Protein AF-A0A924T5A9-F1 (afdb_monomer_lite)

Structure (mmCIF, N/CA/C/O backbone):
data_AF-A0A924T5A9-F1
#
_entry.id   AF-A0A924T5A9-F1
#
loop_
_atom_site.group_PDB
_atom_site.id
_atom_site.type_symbol
_atom_site.label_atom_id
_atom_site.label_alt_id
_atom_site.label_comp_id
_atom_site.label_asym_id
_atom_site.label_entity_id
_atom_site.label_seq_id
_atom_site.pdbx_PDB_ins_code
_atom_site.Cartn_x
_atom_site.Cartn_y
_atom_site.Cartn_z
_atom_site.occupancy
_atom_site.B_iso_or_equiv
_atom_site.auth_seq_id
_atom_site.auth_comp_id
_atom_site.auth_asym_id
_atom_site.auth_atom_id
_atom_site.pdbx_PDB_model_num
ATOM 1 N N . ALA A 1 1 ? -4.353 -6.391 -4.388 1.00 66.12 1 ALA A N 1
ATOM 2 C CA . ALA A 1 1 ? -4.525 -5.952 -5.789 1.00 66.12 1 ALA A CA 1
ATOM 3 C C . ALA A 1 1 ? -3.244 -5.322 -6.337 1.00 66.12 1 ALA A C 1
ATOM 5 O O . ALA A 1 1 ? -2.626 -5.939 -7.194 1.00 66.12 1 ALA A O 1
ATOM 6 N N . VAL A 1 2 ? -2.774 -4.196 -5.780 1.00 74.62 2 VAL A N 1
ATOM 7 C CA . VAL A 1 2 ? -1.566 -3.473 -6.245 1.00 74.62 2 VAL A CA 1
ATOM 8 C C . VAL A 1 2 ? -0.328 -4.369 -6.366 1.00 74.62 2 VAL A C 1
ATOM 10 O O . VAL A 1 2 ? 0.286 -4.425 -7.423 1.00 74.62 2 VAL A O 1
ATOM 13 N N . SER A 1 3 ? 0.002 -5.156 -5.337 1.00 73.31 3 SER A N 1
ATOM 14 C CA . SER A 1 3 ? 1.164 -6.060 -5.385 1.00 73.31 3 SER A CA 1
ATOM 15 C C . SER A 1 3 ? 1.064 -7.123 -6.485 1.00 73.31 3 SER A C 1
ATOM 17 O O . SER A 1 3 ? 2.080 -7.495 -7.057 1.00 73.31 3 SER A O 1
ATOM 19 N N . LYS A 1 4 ? -0.154 -7.583 -6.809 1.00 78.88 4 LYS A N 1
ATOM 20 C CA . LYS A 1 4 ? -0.409 -8.540 -7.896 1.00 78.88 4 LYS A CA 1
ATOM 21 C C . LYS A 1 4 ? -0.244 -7.866 -9.262 1.00 78.88 4 LYS A C 1
ATOM 23 O O . LYS A 1 4 ? 0.424 -8.428 -10.119 1.00 78.88 4 LYS A O 1
ATOM 28 N N . ALA A 1 5 ? -0.780 -6.656 -9.435 1.00 78.38 5 ALA A N 1
ATOM 29 C CA . ALA A 1 5 ? -0.593 -5.861 -10.651 1.00 78.38 5 ALA A CA 1
ATOM 30 C C . ALA A 1 5 ? 0.892 -5.536 -10.892 1.00 78.38 5 ALA A C 1
ATOM 32 O O . ALA A 1 5 ? 1.401 -5.702 -11.995 1.00 78.38 5 ALA A O 1
ATOM 33 N N . LEU A 1 6 ? 1.627 -5.201 -9.828 1.00 75.94 6 LEU A N 1
ATOM 34 C CA . LEU A 1 6 ? 3.070 -4.980 -9.894 1.00 75.94 6 LEU A CA 1
ATOM 35 C C . LEU A 1 6 ? 3.869 -6.246 -10.245 1.00 75.94 6 LEU A C 1
ATOM 37 O O . LEU A 1 6 ? 4.977 -6.132 -10.758 1.00 75.94 6 LEU A O 1
ATOM 41 N N . LEU A 1 7 ? 3.387 -7.446 -9.911 1.00 81.44 7 LEU A N 1
ATOM 42 C CA . LEU A 1 7 ? 4.023 -8.701 -10.341 1.00 81.44 7 LEU A CA 1
ATOM 43 C C . LEU A 1 7 ? 3.704 -9.030 -11.804 1.00 81.44 7 LEU A C 1
ATOM 45 O O . LEU A 1 7 ? 4.535 -9.626 -12.476 1.00 81.44 7 LEU A O 1
ATOM 49 N N . ALA A 1 8 ? 2.533 -8.620 -12.293 1.00 84.50 8 ALA A N 1
ATOM 50 C CA . ALA A 1 8 ? 2.139 -8.788 -13.688 1.00 84.50 8 ALA A CA 1
ATOM 51 C C . ALA A 1 8 ? 2.880 -7.833 -14.644 1.00 84.50 8 ALA A C 1
ATOM 53 O O . ALA A 1 8 ? 2.931 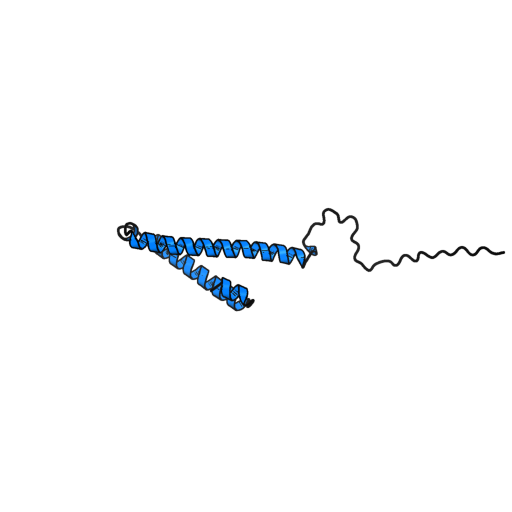-8.100 -15.839 1.00 84.50 8 ALA A O 1
ATOM 54 N N . GLY A 1 9 ? 3.454 -6.737 -14.131 1.00 79.44 9 GLY A N 1
ATOM 55 C CA . GLY A 1 9 ? 4.219 -5.775 -14.931 1.00 79.44 9 GLY A CA 1
ATOM 56 C C . GLY A 1 9 ? 3.364 -4.897 -15.850 1.00 79.44 9 GLY A C 1
ATOM 57 O O . GLY A 1 9 ? 3.914 -4.187 -16.684 1.00 79.44 9 GLY A O 1
ATOM 58 N N . ASP A 1 10 ? 2.039 -4.928 -15.695 1.00 83.88 10 ASP A N 1
ATOM 59 C CA . ASP A 1 10 ? 1.109 -4.123 -16.485 1.00 83.88 10 ASP A CA 1
ATOM 60 C C . ASP A 1 10 ? 0.957 -2.716 -15.867 1.00 83.88 10 ASP A C 1
ATOM 62 O O . ASP A 1 10 ? 0.382 -2.586 -14.777 1.00 83.88 10 ASP A O 1
ATOM 66 N N . PRO A 1 11 ? 1.452 -1.652 -16.532 1.00 79.75 11 PRO A N 1
ATOM 67 C CA . PRO A 1 11 ? 1.404 -0.292 -16.004 1.00 79.75 11 PRO A CA 1
ATOM 68 C C . PRO A 1 11 ? -0.028 0.224 -15.818 1.00 79.75 11 PRO A C 1
ATOM 70 O O . PRO A 1 11 ? -0.295 0.910 -14.829 1.00 79.75 11 PRO A O 1
ATOM 73 N N . ALA A 1 12 ? -0.965 -0.145 -16.698 1.00 81.50 12 ALA A N 1
ATOM 74 C CA . ALA A 1 12 ? -2.355 0.295 -16.599 1.00 81.50 12 ALA A CA 1
ATOM 75 C C . ALA A 1 12 ? -3.051 -0.353 -15.392 1.00 81.50 12 ALA A C 1
ATOM 77 O O . ALA A 1 12 ? -3.739 0.318 -14.618 1.00 81.50 12 ALA A O 1
ATOM 78 N N . ALA A 1 13 ? -2.807 -1.648 -15.169 1.00 82.44 13 ALA A N 1
ATOM 79 C CA . ALA A 1 13 ? -3.318 -2.353 -13.996 1.00 82.44 13 ALA A CA 1
ATOM 80 C C . ALA A 1 13 ? -2.726 -1.814 -12.682 1.00 82.44 13 ALA A C 1
ATOM 82 O O . ALA A 1 13 ? -3.421 -1.774 -11.664 1.00 82.44 13 ALA A O 1
ATOM 83 N N . ILE A 1 14 ? -1.456 -1.394 -12.685 1.00 82.38 14 ILE A N 1
ATOM 84 C CA . ILE A 1 14 ? -0.808 -0.780 -11.517 1.00 82.38 14 ILE A CA 1
ATOM 85 C C . ILE A 1 14 ? -1.454 0.566 -11.191 1.00 82.38 14 ILE A C 1
ATOM 87 O O . ILE A 1 14 ? -1.763 0.822 -10.024 1.00 82.38 14 ILE A O 1
ATOM 91 N N . GLU A 1 15 ? -1.675 1.414 -12.196 1.00 81.81 15 GLU A N 1
ATOM 92 C CA . GLU A 1 15 ? -2.302 2.722 -12.006 1.00 81.81 15 GLU A CA 1
ATOM 93 C C . GLU A 1 15 ? -3.728 2.577 -11.466 1.00 81.81 15 GLU A C 1
ATOM 95 O O . GLU A 1 15 ? -4.074 3.191 -10.454 1.00 81.81 15 GLU A O 1
ATOM 100 N N . MET A 1 16 ? -4.531 1.703 -12.075 1.00 83.75 16 MET A N 1
ATOM 101 C CA . MET A 1 16 ? -5.899 1.424 -11.638 1.00 83.75 16 MET A CA 1
ATOM 102 C C . MET A 1 16 ? -5.941 0.913 -10.194 1.00 83.75 16 MET A C 1
ATOM 104 O O . MET A 1 16 ? -6.634 1.488 -9.356 1.00 83.75 16 MET A O 1
ATOM 108 N N . ALA A 1 17 ? -5.137 -0.103 -9.864 1.00 85.25 17 ALA A N 1
ATOM 109 C CA . ALA A 1 17 ? -5.094 -0.649 -8.510 1.00 85.25 17 ALA A CA 1
ATOM 110 C C . ALA A 1 17 ? -4.604 0.385 -7.476 1.00 85.25 17 ALA A C 1
ATOM 112 O O . ALA A 1 17 ? -5.019 0.350 -6.316 1.00 85.25 17 ALA A O 1
ATOM 113 N N . SER A 1 18 ? -3.718 1.303 -7.876 1.00 82.62 18 SER A N 1
ATOM 114 C CA . SER A 1 18 ? -3.236 2.388 -7.012 1.00 82.62 18 SER A CA 1
ATOM 115 C C . SER A 1 18 ? -4.322 3.437 -6.762 1.00 82.62 18 SER A C 1
ATOM 117 O O . SER A 1 18 ? -4.488 3.879 -5.624 1.00 82.62 18 SER A O 1
ATOM 119 N N . ARG A 1 19 ? -5.105 3.789 -7.791 1.00 84.31 19 ARG A N 1
ATOM 120 C CA . ARG A 1 19 ? -6.264 4.688 -7.661 1.00 84.31 19 ARG A CA 1
ATOM 121 C C . ARG A 1 19 ? -7.335 4.096 -6.745 1.00 84.31 19 ARG A C 1
ATOM 123 O O . ARG A 1 19 ? -7.825 4.799 -5.866 1.00 84.31 19 ARG A O 1
ATOM 130 N N . GLU A 1 20 ? -7.647 2.809 -6.889 1.00 87.56 20 GLU A N 1
ATOM 131 C CA . GLU A 1 20 ? -8.589 2.109 -6.001 1.00 87.56 20 GLU A CA 1
ATOM 132 C C . GLU A 1 20 ? -8.126 2.141 -4.538 1.00 87.56 20 GLU A C 1
ATOM 134 O O . GLU A 1 20 ? -8.909 2.433 -3.633 1.00 87.56 20 GLU A O 1
ATOM 139 N N . LEU A 1 21 ? -6.834 1.895 -4.292 1.00 84.56 21 LEU A N 1
ATOM 140 C CA . LEU A 1 21 ? -6.256 1.965 -2.949 1.00 84.56 21 LEU A CA 1
ATOM 141 C C . LEU A 1 21 ? -6.350 3.383 -2.363 1.00 84.56 21 LEU A C 1
ATOM 143 O O . LEU A 1 21 ? -6.697 3.544 -1.193 1.00 84.56 21 LEU A O 1
ATOM 147 N N . GLN A 1 22 ? -6.078 4.411 -3.171 1.00 85.69 22 GLN A N 1
ATOM 148 C CA . GLN A 1 22 ? -6.213 5.806 -2.754 1.00 85.69 22 GLN A CA 1
ATOM 149 C C . GLN A 1 22 ? -7.665 6.152 -2.401 1.00 85.69 22 GLN A C 1
ATOM 151 O O . GLN A 1 22 ? -7.911 6.744 -1.351 1.00 85.69 22 GLN A O 1
ATOM 156 N N . GLN A 1 23 ? -8.628 5.756 -3.235 1.00 87.06 23 GLN A N 1
ATOM 157 C CA . GLN A 1 23 ? -10.053 5.972 -2.975 1.00 87.06 23 GLN A CA 1
ATOM 158 C C . GLN A 1 23 ? -10.503 5.279 -1.685 1.00 87.06 23 GLN A C 1
ATOM 160 O O . GLN A 1 23 ? -11.165 5.900 -0.855 1.00 87.06 23 GLN A O 1
ATOM 165 N N . ALA A 1 24 ? -10.088 4.028 -1.470 1.00 86.06 24 ALA A N 1
ATOM 166 C CA . ALA A 1 24 ? -10.391 3.294 -0.246 1.00 86.06 24 ALA A CA 1
ATOM 167 C C . ALA A 1 24 ? -9.793 3.969 1.003 1.00 86.06 24 ALA A C 1
ATOM 169 O O . ALA A 1 24 ? -10.447 4.034 2.044 1.00 86.06 24 ALA A O 1
ATOM 170 N N . ALA A 1 25 ? -8.575 4.511 0.908 1.00 85.81 25 ALA A N 1
ATOM 171 C CA . ALA A 1 25 ? -7.936 5.233 2.007 1.00 85.81 25 ALA A CA 1
ATOM 172 C C . ALA A 1 25 ? -8.642 6.561 2.333 1.00 85.81 25 ALA A C 1
ATOM 174 O O . ALA A 1 25 ? -8.812 6.895 3.506 1.00 85.81 25 ALA A O 1
ATOM 175 N N . LEU A 1 26 ? -9.085 7.303 1.312 1.00 88.94 26 LEU A N 1
ATOM 176 C CA . LEU A 1 26 ? -9.864 8.530 1.495 1.00 88.94 26 LEU A CA 1
ATOM 177 C C . LEU A 1 26 ? -11.226 8.237 2.129 1.00 88.94 26 LEU A C 1
ATOM 179 O O . LEU A 1 26 ? -11.583 8.885 3.109 1.00 88.94 26 LEU A O 1
ATOM 183 N N . ALA A 1 27 ? -11.936 7.217 1.641 1.00 87.75 27 ALA A N 1
ATOM 184 C CA . ALA A 1 27 ? -13.201 6.775 2.224 1.00 87.75 27 ALA A CA 1
ATOM 185 C C . ALA A 1 27 ? -13.032 6.333 3.687 1.00 87.75 27 ALA A C 1
ATOM 187 O O . ALA A 1 27 ? -13.853 6.663 4.538 1.00 87.75 27 ALA A O 1
ATOM 188 N N . LEU A 1 28 ? -11.939 5.633 4.012 1.00 85.31 28 LEU A N 1
ATOM 189 C CA . LEU A 1 28 ? -11.617 5.273 5.393 1.00 85.31 28 LEU A CA 1
ATOM 190 C C . LEU A 1 28 ? -11.362 6.513 6.262 1.00 85.31 28 LEU A C 1
ATOM 192 O O . LEU A 1 28 ? -11.847 6.565 7.388 1.00 85.31 28 LEU A O 1
ATOM 196 N N . SER A 1 29 ? -10.619 7.503 5.761 1.00 86.75 29 SER A N 1
ATOM 197 C CA . SER A 1 29 ? -10.375 8.764 6.477 1.00 86.75 29 SER A CA 1
ATOM 198 C C . SER A 1 29 ? -11.681 9.498 6.780 1.00 86.75 29 SER A C 1
ATOM 200 O O . SER A 1 29 ? -11.892 9.930 7.911 1.00 86.75 29 SER A O 1
ATOM 202 N N . ASP A 1 30 ? -12.582 9.571 5.803 1.00 88.50 30 ASP A N 1
ATOM 203 C CA . ASP A 1 30 ? -13.891 10.208 5.955 1.00 88.50 30 ASP A CA 1
ATOM 204 C C . ASP A 1 30 ? -14.761 9.476 6.993 1.00 88.50 30 ASP A C 1
ATOM 206 O O . ASP A 1 30 ? -1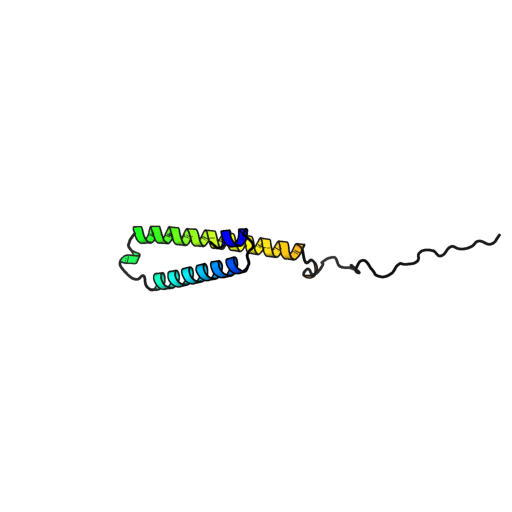5.283 10.078 7.935 1.00 88.50 30 ASP A O 1
ATOM 210 N N . LEU A 1 31 ? -14.802 8.139 6.926 1.00 85.69 31 LEU A N 1
ATOM 211 C CA . LEU A 1 31 ? -15.472 7.308 7.931 1.00 85.69 31 LEU A CA 1
ATOM 212 C C . LEU A 1 31 ? -14.903 7.525 9.340 1.00 85.69 31 LEU A C 1
ATOM 214 O O . LEU A 1 31 ? -15.664 7.596 10.305 1.00 85.69 31 LEU A O 1
ATOM 218 N N . LEU A 1 32 ? -13.578 7.641 9.473 1.00 84.44 32 LEU A N 1
ATOM 219 C CA . LEU A 1 32 ? -12.912 7.898 10.752 1.00 84.44 32 LEU A CA 1
ATOM 220 C C . LEU A 1 32 ? -13.216 9.294 11.301 1.00 84.44 32 LEU A C 1
ATOM 222 O O . LEU A 1 32 ? -13.373 9.439 12.512 1.00 84.44 32 LEU A O 1
ATOM 226 N N . GLN A 1 33 ? -13.350 10.303 10.441 1.00 84.62 33 GLN A N 1
ATOM 227 C CA . GLN A 1 33 ? -13.756 11.650 10.848 1.00 84.62 33 GLN A CA 1
ATOM 228 C C . GLN A 1 33 ? -15.221 11.690 11.311 1.00 84.62 33 GLN A C 1
ATOM 230 O O . GLN A 1 33 ? -15.545 12.392 12.273 1.00 84.62 33 GLN A O 1
ATOM 235 N N . GLY A 1 34 ? -16.091 10.893 10.682 1.00 81.00 34 GLY A N 1
ATOM 236 C CA . GLY A 1 34 ? -17.496 10.731 11.068 1.00 81.00 34 GLY A CA 1
ATOM 237 C C . GLY A 1 34 ? -17.727 9.859 12.312 1.00 81.00 34 GLY A C 1
ATOM 238 O O . GLY A 1 34 ? -18.799 9.908 12.921 1.00 81.00 34 GLY A O 1
ATOM 239 N N . LEU A 1 35 ? -16.736 9.070 12.734 1.00 79.56 35 LEU A N 1
ATOM 240 C CA . LEU A 1 35 ? -16.816 8.210 13.915 1.00 79.56 35 LEU A CA 1
ATOM 241 C C . LEU A 1 35 ? -16.650 9.021 15.207 1.00 79.56 35 LEU A C 1
ATOM 243 O O . LEU A 1 35 ? -15.562 9.153 15.763 1.00 79.56 35 LEU A O 1
ATOM 247 N N . ARG A 1 36 ? -17.768 9.529 15.732 1.00 69.81 36 ARG A N 1
ATOM 248 C CA . ARG A 1 36 ? -17.850 10.148 17.065 1.00 69.81 36 ARG A CA 1
ATOM 249 C C . ARG A 1 36 ? -18.812 9.386 17.984 1.00 69.81 36 ARG A C 1
ATOM 251 O O . ARG A 1 36 ? -19.846 8.884 17.552 1.00 69.81 36 ARG A O 1
ATOM 258 N N . GLY A 1 37 ? -18.484 9.312 19.276 1.00 71.44 37 GLY A N 1
ATOM 259 C CA . GLY A 1 37 ? -19.368 8.764 20.317 1.00 71.44 37 GLY A CA 1
ATOM 260 C C . GLY A 1 37 ? -19.329 7.235 20.479 1.00 71.44 37 GLY A C 1
ATOM 261 O O . GLY A 1 37 ? -18.272 6.618 20.381 1.00 71.44 37 GLY A O 1
ATOM 262 N N . LYS A 1 38 ? -20.486 6.611 20.766 1.00 62.38 38 LYS A N 1
ATOM 263 C CA . LYS A 1 38 ? -20.626 5.206 21.228 1.00 62.38 38 LYS A CA 1
ATOM 264 C C . LYS A 1 38 ? -19.924 4.144 20.362 1.00 62.38 38 LYS A C 1
ATOM 266 O O . LYS A 1 38 ? -19.421 3.179 20.922 1.00 62.38 38 LYS A O 1
ATOM 271 N N . ARG A 1 39 ? -19.838 4.320 19.035 1.00 65.38 39 ARG A N 1
ATOM 272 C CA . ARG A 1 39 ? -19.127 3.382 18.132 1.00 65.38 39 ARG A CA 1
ATOM 273 C C . ARG A 1 39 ? -17.608 3.397 18.303 1.00 65.38 39 ARG A C 1
ATOM 275 O O . ARG A 1 39 ? -16.974 2.372 18.100 1.00 65.38 39 ARG A O 1
ATOM 282 N N . ALA A 1 40 ? -17.021 4.522 18.714 1.00 65.94 40 ALA A N 1
ATOM 283 C CA . ALA A 1 40 ? -15.589 4.588 19.007 1.00 65.94 40 ALA A CA 1
ATOM 284 C C . ALA A 1 40 ? -15.217 3.780 20.264 1.00 65.94 40 ALA A C 1
ATOM 286 O O . ALA A 1 40 ? -14.062 3.390 20.420 1.00 65.94 40 ALA A O 1
ATOM 287 N N . ASN A 1 41 ? -16.191 3.512 21.143 1.00 72.00 41 ASN A N 1
ATOM 288 C CA . ASN A 1 41 ? -15.995 2.734 22.364 1.00 72.00 41 ASN A CA 1
ATOM 289 C C . ASN A 1 41 ? -16.355 1.245 22.205 1.00 72.00 41 ASN A C 1
ATOM 291 O O . ASN A 1 41 ? -16.209 0.480 23.154 1.00 72.00 41 ASN A O 1
ATOM 295 N N . ASP A 1 42 ? -16.820 0.830 21.023 1.00 85.88 42 ASP A N 1
ATOM 296 C CA . ASP A 1 42 ? -17.081 -0.575 20.719 1.00 85.88 42 ASP A CA 1
ATOM 297 C C . ASP A 1 42 ? -15.754 -1.316 20.481 1.00 85.88 42 ASP A C 1
ATOM 299 O O . ASP A 1 42 ? -14.967 -0.989 19.585 1.00 85.88 42 ASP A O 1
ATOM 303 N N . GLN A 1 43 ? -15.487 -2.313 21.322 1.00 85.94 43 GLN A N 1
ATOM 304 C CA . GLN A 1 43 ? -14.243 -3.071 21.313 1.00 85.94 43 GLN A CA 1
ATOM 305 C C . GLN A 1 43 ? -14.078 -3.903 20.036 1.00 85.94 43 GLN A C 1
ATOM 307 O O . GLN A 1 43 ? -12.971 -3.959 19.496 1.00 85.94 43 GLN A O 1
ATOM 312 N N . ASP A 1 44 ? -15.152 -4.512 19.522 1.00 87.88 44 ASP A N 1
ATOM 313 C CA . ASP A 1 44 ? -15.073 -5.325 18.301 1.00 87.88 44 ASP A CA 1
ATOM 314 C C . ASP A 1 44 ? -14.762 -4.440 17.088 1.00 87.88 44 ASP A C 1
ATOM 316 O O . ASP A 1 44 ? -13.878 -4.744 16.280 1.00 87.88 44 ASP A O 1
ATOM 320 N N . PHE A 1 45 ? -15.400 -3.269 17.022 1.00 85.38 45 PHE A N 1
ATOM 321 C CA . PHE A 1 45 ? -15.110 -2.264 16.006 1.00 85.38 45 PHE A CA 1
ATOM 322 C C . PHE A 1 45 ? -13.636 -1.824 16.028 1.00 85.38 45 PHE A C 1
ATOM 324 O O . PHE A 1 45 ? -12.974 -1.818 14.986 1.00 85.38 45 PHE A O 1
ATOM 331 N N . ARG A 1 46 ? -13.081 -1.525 17.211 1.00 85.25 46 ARG A N 1
ATOM 332 C CA . ARG A 1 46 ? -11.666 -1.138 17.362 1.00 85.25 46 ARG A CA 1
ATOM 333 C C . ARG A 1 46 ? -10.701 -2.239 16.928 1.00 85.25 46 ARG A C 1
ATOM 335 O O . ARG A 1 46 ? -9.690 -1.936 16.297 1.00 85.25 46 ARG A O 1
ATOM 342 N N . LEU A 1 47 ? -11.001 -3.502 17.234 1.00 90.25 47 LEU A N 1
ATOM 343 C CA . LEU A 1 47 ? -10.168 -4.636 16.824 1.00 90.25 47 LEU A CA 1
ATOM 344 C C . LEU A 1 47 ? -10.163 -4.817 15.303 1.00 90.25 47 LEU A C 1
ATOM 346 O O . LEU A 1 47 ? -9.100 -5.004 14.705 1.00 90.25 47 LEU A O 1
ATOM 350 N N . ARG A 1 48 ? -11.335 -4.725 14.663 1.00 88.94 48 ARG A N 1
ATOM 351 C CA . ARG A 1 48 ? -11.452 -4.795 13.198 1.00 88.94 48 ARG A CA 1
ATOM 352 C C . ARG A 1 48 ? -10.709 -3.645 12.529 1.00 88.94 48 ARG A C 1
ATOM 354 O O . ARG A 1 48 ? -9.923 -3.883 11.614 1.00 88.94 48 ARG A O 1
ATOM 361 N N . LEU A 1 49 ? -10.893 -2.424 13.030 1.00 87.62 49 LEU A N 1
ATOM 362 C CA . LEU A 1 49 ? -10.182 -1.247 12.542 1.00 87.62 49 LEU A CA 1
ATOM 363 C C . LEU A 1 49 ? -8.663 -1.405 12.702 1.00 87.62 49 LEU A C 1
ATOM 365 O O . LEU A 1 49 ? -7.920 -1.149 11.759 1.00 87.62 49 LEU A O 1
ATOM 369 N N . GLY A 1 50 ? -8.202 -1.901 13.852 1.00 87.38 50 GLY A N 1
ATOM 370 C CA . GLY A 1 50 ? -6.789 -2.182 14.103 1.00 87.38 50 GLY A CA 1
ATOM 371 C C . GLY A 1 50 ? -6.184 -3.156 13.088 1.00 87.38 50 GLY A C 1
ATOM 372 O O . GLY A 1 50 ? -5.103 -2.891 12.566 1.00 87.38 50 GLY A O 1
ATOM 373 N N . ARG A 1 51 ? -6.894 -4.237 12.727 1.00 89.50 51 ARG A N 1
ATOM 374 C CA . ARG A 1 51 ? -6.434 -5.168 11.675 1.00 89.50 51 ARG A CA 1
ATOM 375 C C . ARG A 1 51 ? -6.336 -4.497 10.309 1.00 89.50 51 ARG A C 1
ATOM 377 O O . ARG A 1 51 ? -5.356 -4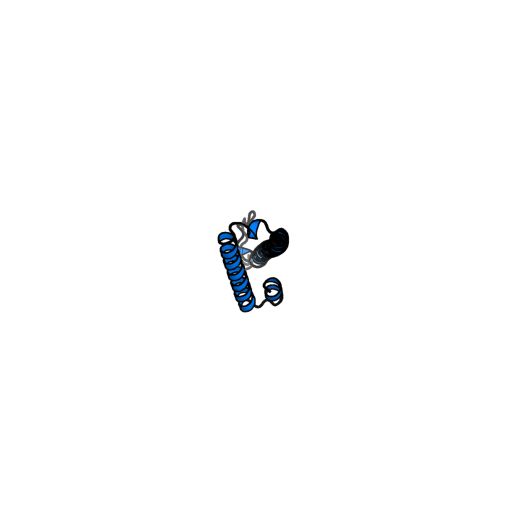.712 9.599 1.00 89.50 51 ARG A O 1
ATOM 384 N N . VAL A 1 52 ? -7.331 -3.687 9.945 1.00 87.81 52 VAL A N 1
ATOM 385 C CA . VAL A 1 52 ? -7.333 -2.958 8.668 1.00 87.81 52 VAL A CA 1
ATOM 386 C C . VAL A 1 52 ? -6.148 -1.994 8.609 1.00 87.81 52 VAL A C 1
ATOM 388 O O . VAL A 1 52 ? -5.374 -2.041 7.654 1.00 87.81 52 VAL A O 1
ATOM 391 N N . LEU A 1 53 ? -5.937 -1.196 9.656 1.00 85.81 53 LEU A N 1
ATOM 392 C CA . LEU A 1 53 ? -4.813 -0.261 9.743 1.00 85.81 53 LEU A CA 1
ATOM 393 C C . LEU A 1 53 ? -3.455 -0.977 9.713 1.00 85.81 53 LEU A C 1
ATOM 395 O O . LEU A 1 53 ? -2.556 -0.541 8.997 1.00 85.81 53 LEU A O 1
ATOM 399 N N . ALA A 1 54 ? -3.313 -2.107 10.413 1.00 87.50 54 ALA A N 1
ATOM 400 C CA . ALA A 1 54 ? -2.097 -2.919 10.364 1.00 87.50 54 ALA A CA 1
ATOM 401 C C . ALA A 1 54 ? -1.822 -3.453 8.947 1.00 87.50 54 ALA A C 1
ATOM 403 O O . ALA A 1 54 ? -0.691 -3.390 8.463 1.00 87.50 54 ALA A O 1
ATOM 404 N N . SER A 1 55 ? -2.860 -3.921 8.245 1.00 86.00 55 SER A N 1
ATOM 405 C CA . SER A 1 55 ? -2.730 -4.390 6.860 1.00 86.00 55 SER A CA 1
ATOM 406 C C . SER A 1 55 ? -2.325 -3.274 5.890 1.00 86.00 55 SER A C 1
ATOM 408 O O . SER A 1 55 ? -1.458 -3.487 5.042 1.00 86.00 55 SER A O 1
ATOM 410 N N . LEU A 1 56 ? -2.876 -2.069 6.064 1.00 84.25 56 LEU A N 1
ATOM 411 C CA . LEU A 1 56 ? -2.497 -0.871 5.311 1.00 84.25 56 LEU A CA 1
ATOM 412 C C . LEU A 1 56 ? -1.040 -0.476 5.577 1.00 84.25 56 LEU A C 1
ATOM 414 O O . LEU A 1 56 ? -0.312 -0.160 4.636 1.00 84.25 56 LEU A O 1
ATOM 418 N N . GLY A 1 57 ? -0.595 -0.544 6.835 1.00 83.06 57 GLY A N 1
ATOM 419 C CA . GLY A 1 57 ? 0.797 -0.303 7.215 1.00 83.06 57 GLY A CA 1
ATOM 420 C C . GLY A 1 57 ? 1.765 -1.239 6.489 1.00 83.06 57 GLY A C 1
ATOM 421 O O . GLY A 1 57 ? 2.709 -0.772 5.852 1.00 83.06 57 GLY A O 1
ATOM 422 N N . MET A 1 58 ? 1.477 -2.545 6.489 1.00 84.06 58 MET A N 1
ATOM 423 C CA . MET A 1 58 ? 2.289 -3.542 5.777 1.00 84.06 58 MET A CA 1
ATOM 424 C C . MET A 1 58 ? 2.328 -3.295 4.262 1.00 84.06 58 MET A C 1
ATOM 426 O O . MET A 1 58 ? 3.383 -3.410 3.637 1.00 84.06 58 MET A O 1
ATOM 430 N N . GLN A 1 59 ? 1.193 -2.933 3.656 1.00 81.94 59 GLN A N 1
ATOM 431 C CA . GLN A 1 59 ? 1.134 -2.616 2.226 1.00 81.94 59 GLN A CA 1
ATOM 432 C C . GLN A 1 59 ? 1.955 -1.369 1.886 1.00 81.94 59 GLN A C 1
ATOM 434 O O . GLN A 1 59 ? 2.720 -1.389 0.921 1.00 81.94 59 GLN A O 1
ATOM 439 N N . ARG A 1 60 ? 1.846 -0.308 2.693 1.00 83.56 60 ARG A N 1
ATOM 440 C CA . ARG A 1 60 ? 2.635 0.919 2.527 1.00 83.56 60 ARG A CA 1
ATOM 441 C C . ARG A 1 60 ? 4.130 0.627 2.600 1.00 83.56 60 ARG A C 1
ATOM 443 O O . ARG A 1 60 ? 4.883 1.089 1.749 1.00 83.56 60 ARG A O 1
ATOM 450 N N . GLU A 1 61 ? 4.558 -0.150 3.587 1.00 82.25 61 GLU A N 1
ATOM 451 C CA . GLU A 1 61 ? 5.966 -0.503 3.748 1.00 82.25 61 GLU A CA 1
ATOM 452 C C . GLU A 1 61 ? 6.491 -1.327 2.560 1.00 82.25 61 GLU A C 1
ATOM 454 O O . GLU A 1 61 ? 7.569 -1.049 2.035 1.00 82.25 61 GLU A O 1
ATOM 459 N N . ALA A 1 62 ? 5.706 -2.294 2.075 1.00 81.69 62 ALA A N 1
ATOM 460 C CA . ALA A 1 62 ? 6.062 -3.085 0.900 1.00 81.69 62 ALA A CA 1
ATOM 461 C C . ALA A 1 62 ? 6.213 -2.222 -0.366 1.00 81.69 62 ALA A C 1
ATOM 463 O O . ALA A 1 62 ? 7.137 -2.443 -1.152 1.00 81.69 62 ALA A O 1
ATOM 464 N N . LEU A 1 63 ? 5.343 -1.223 -0.552 1.00 81.06 63 LEU A N 1
ATOM 465 C CA . LEU A 1 63 ? 5.441 -0.274 -1.663 1.00 81.06 63 LEU A CA 1
ATOM 466 C C . LEU A 1 63 ? 6.686 0.615 -1.548 1.00 81.06 63 LEU A C 1
ATOM 468 O O . LEU A 1 63 ? 7.396 0.767 -2.538 1.00 81.06 63 LEU A O 1
ATOM 472 N N . LEU A 1 64 ? 6.998 1.129 -0.354 1.00 81.69 64 LEU A N 1
ATOM 473 C CA . LEU A 1 64 ? 8.201 1.938 -0.109 1.00 81.69 64 LEU A CA 1
ATOM 474 C C . LEU A 1 64 ? 9.495 1.157 -0.365 1.00 81.69 64 LEU A C 1
ATOM 476 O O . LEU A 1 64 ? 10.421 1.657 -1.003 1.00 81.69 64 LEU A O 1
ATOM 480 N N . ARG A 1 65 ? 9.568 -0.098 0.094 1.00 83.44 65 ARG A N 1
ATOM 481 C CA . ARG A 1 65 ? 10.725 -0.959 -0.196 1.00 83.44 65 ARG A CA 1
ATOM 482 C C . ARG A 1 65 ? 10.882 -1.177 -1.697 1.00 83.44 65 ARG A C 1
ATOM 484 O O . ARG A 1 65 ? 11.995 -1.152 -2.215 1.00 83.44 65 ARG A O 1
ATOM 491 N N . ARG A 1 66 ? 9.773 -1.353 -2.416 1.00 80.62 66 ARG A N 1
ATOM 492 C CA . ARG A 1 66 ? 9.809 -1.586 -3.859 1.00 80.62 66 ARG A CA 1
ATOM 493 C C . ARG A 1 66 ? 10.153 -0.332 -4.657 1.00 80.62 66 ARG A C 1
ATOM 495 O O . ARG A 1 66 ? 10.895 -0.457 -5.624 1.00 80.62 66 ARG A O 1
ATOM 502 N N . SER A 1 67 ? 9.699 0.852 -4.246 1.00 81.69 67 SER A N 1
ATOM 503 C CA . SER A 1 67 ? 10.119 2.105 -4.885 1.00 81.69 67 SER A CA 1
ATOM 504 C C . SER A 1 67 ? 11.624 2.322 -4.740 1.00 81.69 67 SER A C 1
ATOM 506 O O . SER A 1 67 ? 12.275 2.673 -5.715 1.00 81.69 67 SER A O 1
ATOM 508 N N . ALA A 1 68 ? 12.201 2.016 -3.572 1.00 80.31 68 ALA A N 1
ATOM 509 C CA . ALA A 1 68 ? 13.649 2.083 -3.371 1.00 80.31 68 ALA A CA 1
ATOM 510 C C . ALA A 1 68 ? 14.418 1.100 -4.277 1.00 80.31 68 ALA A C 1
ATOM 512 O O . ALA A 1 68 ? 15.449 1.457 -4.843 1.00 80.31 68 ALA A O 1
ATOM 513 N N . VAL A 1 69 ? 13.909 -0.124 -4.462 1.00 84.50 69 VAL A N 1
ATOM 514 C CA . VAL A 1 69 ? 14.504 -1.097 -5.398 1.00 84.50 69 VAL A CA 1
ATOM 515 C C . VAL A 1 69 ? 14.420 -0.604 -6.842 1.00 84.50 69 VAL A C 1
ATOM 517 O O . VAL A 1 69 ? 15.408 -0.702 -7.567 1.00 84.50 69 VAL A O 1
ATOM 520 N N . VAL A 1 70 ? 13.273 -0.057 -7.258 1.00 84.31 70 VAL A N 1
ATOM 521 C CA . VAL A 1 70 ? 13.095 0.507 -8.604 1.00 84.31 70 VAL A CA 1
ATOM 522 C C . VAL A 1 70 ? 14.074 1.655 -8.834 1.00 84.31 70 VAL A C 1
ATOM 524 O O . VAL A 1 70 ? 14.794 1.626 -9.826 1.00 84.31 70 VAL A O 1
ATOM 527 N N . GLU A 1 71 ? 14.186 2.592 -7.894 1.00 82.75 71 GLU A N 1
ATOM 528 C CA . GLU A 1 71 ? 15.165 3.683 -7.938 1.00 82.75 71 GLU A CA 1
ATOM 529 C C . GLU A 1 71 ? 16.595 3.152 -8.096 1.00 82.75 71 GLU A C 1
ATOM 531 O O . GLU A 1 71 ? 17.284 3.500 -9.053 1.00 82.75 71 GLU A O 1
ATOM 536 N N . CYS A 1 72 ? 17.045 2.242 -7.227 1.00 81.31 72 CYS A N 1
ATOM 537 C CA . CYS A 1 72 ? 18.380 1.643 -7.337 1.00 81.31 72 CYS A CA 1
ATOM 538 C C . CYS A 1 72 ? 18.599 0.929 -8.682 1.00 81.31 72 CYS A C 1
ATOM 540 O O . CYS A 1 72 ? 19.676 1.040 -9.270 1.00 81.31 72 CYS A O 1
ATOM 542 N N . SER A 1 73 ? 17.587 0.220 -9.191 1.00 82.25 73 SER A N 1
ATOM 543 C CA . SER A 1 73 ? 17.666 -0.461 -10.487 1.00 82.25 73 SER A CA 1
ATOM 544 C C . SER A 1 73 ? 17.775 0.528 -11.649 1.00 82.25 73 SER A C 1
ATOM 546 O O . SER A 1 73 ? 18.624 0.348 -12.523 1.00 82.25 73 SER A O 1
ATOM 548 N N . LEU A 1 74 ? 17.012 1.624 -11.618 1.00 81.06 74 LEU A N 1
ATOM 549 C CA . LEU A 1 74 ? 17.072 2.689 -12.614 1.00 81.06 74 LEU A CA 1
ATOM 550 C C . LEU A 1 74 ? 18.474 3.309 -12.652 1.00 81.06 74 LEU A C 1
ATOM 552 O O . LEU A 1 74 ? 19.059 3.447 -13.723 1.00 81.06 74 LEU A O 1
ATOM 556 N N . HIS A 1 75 ? 19.052 3.583 -11.479 1.00 78.69 75 HIS A N 1
ATOM 557 C CA . HIS A 1 75 ? 20.420 4.089 -11.353 1.00 78.69 75 HIS A CA 1
ATOM 558 C C . HIS A 1 75 ? 21.484 3.103 -11.862 1.00 78.69 75 HIS A C 1
ATOM 560 O O . HIS A 1 75 ? 22.561 3.531 -12.273 1.00 78.69 75 HIS A O 1
ATOM 566 N N . SER A 1 76 ? 21.212 1.793 -11.836 1.00 78.31 76 SER A N 1
ATOM 567 C CA . SER A 1 76 ? 22.124 0.781 -12.385 1.00 78.31 76 SER A CA 1
ATOM 568 C C . SER A 1 76 ? 22.043 0.662 -13.913 1.00 78.31 76 SER A C 1
ATOM 570 O O . SER A 1 76 ? 23.060 0.417 -14.556 1.00 78.31 76 SER A O 1
ATOM 572 N N . ILE A 1 77 ? 20.855 0.871 -14.495 1.00 80.44 77 ILE A N 1
ATOM 573 C CA . ILE A 1 77 ? 20.596 0.740 -15.940 1.00 80.44 77 ILE A CA 1
ATOM 574 C C . ILE A 1 77 ? 20.904 2.044 -16.689 1.00 80.44 77 ILE A C 1
ATOM 576 O O . ILE A 1 77 ? 21.323 2.003 -17.844 1.00 80.44 77 ILE A O 1
ATOM 580 N N . VAL A 1 78 ? 20.736 3.202 -16.040 1.00 71.12 78 VAL A N 1
ATOM 581 C CA . VAL A 1 78 ? 21.009 4.530 -16.609 1.00 71.12 78 VAL A CA 1
ATOM 582 C C . VAL A 1 78 ? 22.087 5.234 -15.770 1.00 71.12 78 VAL A C 1
ATOM 584 O O . VAL A 1 78 ? 21.770 6.062 -14.916 1.00 71.12 78 VAL A O 1
ATOM 587 N N . PRO A 1 79 ? 23.386 4.955 -16.008 1.00 63.09 79 PRO A N 1
ATOM 588 C CA . PRO A 1 79 ? 24.485 5.505 -15.206 1.00 63.09 79 PRO A CA 1
ATOM 589 C C . PRO A 1 79 ? 24.658 7.025 -15.348 1.00 63.09 79 PRO A C 1
ATOM 591 O O . PRO A 1 79 ? 25.363 7.643 -14.551 1.00 63.09 79 PRO A O 1
ATOM 594 N N . ALA A 1 80 ? 24.029 7.628 -16.364 1.00 61.28 80 ALA A N 1
ATOM 595 C CA . ALA A 1 80 ? 24.140 9.046 -16.701 1.00 61.28 80 ALA A CA 1
ATOM 596 C C . ALA A 1 80 ? 23.595 9.995 -15.615 1.00 61.28 80 ALA A C 1
ATOM 598 O O . ALA A 1 80 ? 23.861 11.191 -15.669 1.00 61.28 80 ALA A O 1
ATOM 599 N N . THR A 1 81 ? 22.860 9.484 -14.622 1.00 57.88 81 THR A N 1
ATOM 600 C CA . THR A 1 81 ? 22.322 10.278 -13.505 1.00 57.88 81 THR A CA 1
ATOM 601 C C . THR A 1 81 ? 23.279 10.397 -12.313 1.00 57.88 81 THR A C 1
ATOM 603 O O . THR A 1 81 ? 22.977 11.116 -11.362 1.00 57.88 81 THR A O 1
ATOM 606 N N . ARG A 1 82 ? 24.455 9.745 -12.338 1.00 57.75 82 ARG A N 1
ATOM 607 C CA . ARG A 1 82 ? 25.475 9.903 -11.289 1.00 57.75 82 ARG A CA 1
ATOM 608 C C . ARG A 1 82 ? 26.477 11.006 -11.628 1.00 57.75 82 ARG A C 1
ATOM 610 O O . ARG A 1 82 ? 27.177 10.935 -12.635 1.00 57.75 82 ARG A O 1
ATOM 617 N N . ALA A 1 83 ? 26.654 11.950 -10.703 1.00 58.44 83 ALA A N 1
ATOM 618 C CA . ALA A 1 83 ? 27.877 12.742 -10.631 1.00 58.44 83 ALA A CA 1
ATOM 619 C C . ALA A 1 83 ? 29.028 11.795 -10.264 1.00 58.44 83 ALA A C 1
ATOM 621 O O . ALA A 1 83 ? 29.157 11.348 -9.124 1.00 58.44 83 ALA A O 1
ATOM 622 N N . SER A 1 84 ? 29.814 11.400 -11.261 1.00 59.44 84 SER A N 1
ATOM 623 C CA . SER A 1 84 ? 30.914 10.466 -11.058 1.00 59.44 84 SER A CA 1
ATOM 624 C C . SER A 1 84 ? 32.009 11.116 -10.211 1.00 59.44 84 SER A C 1
ATOM 626 O O . SER A 1 84 ? 32.695 12.032 -10.657 1.00 59.44 84 SER A O 1
ATOM 628 N N . THR A 1 85 ? 32.203 10.601 -8.996 1.00 61.34 85 THR A N 1
ATOM 629 C CA . THR A 1 85 ? 33.255 11.024 -8.055 1.00 61.34 85 THR A CA 1
ATOM 630 C C . THR A 1 85 ? 34.672 10.802 -8.607 1.00 61.34 85 THR A C 1
ATOM 632 O O . THR A 1 85 ? 35.617 11.415 -8.126 1.00 61.34 85 THR A O 1
ATOM 635 N N . TYR A 1 86 ? 34.822 9.977 -9.650 1.00 55.12 86 TYR A N 1
ATOM 636 C CA . TYR A 1 86 ? 36.103 9.672 -10.297 1.00 55.12 86 TYR A CA 1
ATOM 637 C C . TYR A 1 86 ? 36.114 9.945 -11.807 1.00 55.12 86 TYR A C 1
ATOM 639 O O . TYR A 1 86 ? 37.025 9.488 -12.493 1.00 55.12 86 TYR A O 1
ATOM 647 N N . ALA A 1 87 ? 35.160 10.705 -12.364 1.00 55.59 87 ALA A N 1
ATOM 648 C CA . ALA A 1 87 ? 35.210 11.105 -13.776 1.00 55.59 87 ALA A CA 1
ATOM 649 C C . ALA A 1 87 ? 36.233 12.226 -14.017 1.00 55.59 87 ALA A C 1
ATOM 651 O O . ALA A 1 87 ? 35.946 13.245 -14.638 1.00 55.59 87 ALA A O 1
ATOM 652 N N . GLY A 1 88 ? 37.475 11.998 -13.603 1.00 52.03 88 GLY A N 1
ATOM 653 C CA . GLY A 1 88 ? 38.601 12.449 -14.394 1.00 52.03 88 GLY A CA 1
ATOM 654 C C . GLY A 1 88 ? 38.634 11.618 -15.676 1.00 52.03 88 GLY A C 1
ATOM 655 O O . GLY A 1 88 ? 39.140 10.503 -15.682 1.00 52.03 88 GLY A O 1
ATOM 656 N N . SER A 1 89 ? 38.104 12.165 -16.772 1.00 56.66 89 SER A N 1
ATOM 657 C CA . SER A 1 89 ? 38.333 11.702 -18.153 1.00 56.66 89 SER A CA 1
ATOM 658 C C . SER A 1 89 ? 37.682 10.389 -18.633 1.00 56.66 89 SER A C 1
ATOM 660 O O . SER A 1 89 ? 38.266 9.674 -19.444 1.00 56.66 89 SER A O 1
ATOM 662 N N . ALA A 1 90 ? 36.425 10.105 -18.279 1.00 54.03 90 ALA A N 1
ATOM 663 C CA . ALA A 1 90 ? 35.639 9.133 -19.052 1.00 54.03 90 ALA A CA 1
ATOM 664 C C . ALA A 1 90 ? 35.208 9.753 -20.400 1.00 54.03 90 ALA A C 1
ATOM 666 O O . ALA A 1 90 ? 34.056 10.131 -20.597 1.00 54.03 90 ALA A O 1
ATOM 667 N N . ARG A 1 91 ? 36.162 9.911 -21.330 1.00 51.12 91 ARG A N 1
ATO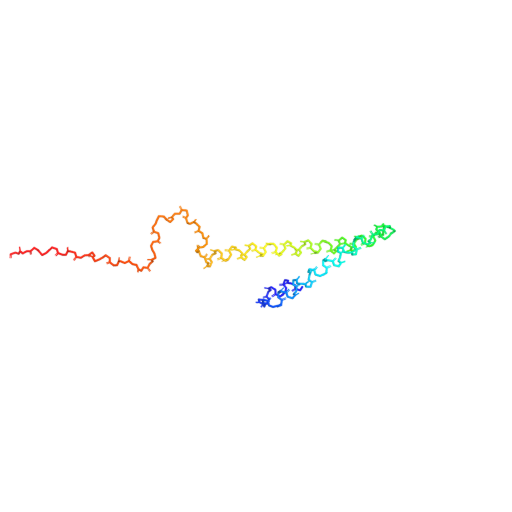M 668 C CA . ARG A 1 91 ? 35.856 10.098 -22.753 1.00 51.12 91 ARG A CA 1
ATOM 669 C C . ARG A 1 91 ? 35.204 8.810 -23.244 1.00 51.12 91 ARG A C 1
ATOM 671 O O . ARG A 1 91 ? 35.761 7.732 -23.050 1.00 51.12 91 ARG A O 1
ATOM 678 N N . SER A 1 92 ? 34.037 8.948 -23.867 1.00 58.53 92 SER A N 1
ATOM 679 C CA . SER A 1 92 ? 33.313 7.878 -24.549 1.00 58.53 92 SER A CA 1
ATOM 680 C C . SER A 1 92 ? 34.275 7.015 -25.362 1.00 58.53 92 SER A C 1
ATOM 682 O O . SER A 1 92 ? 35.092 7.546 -26.119 1.00 58.53 92 SER A O 1
ATOM 684 N N . TYR A 1 93 ? 34.177 5.694 -25.205 1.00 55.56 93 TYR A N 1
ATOM 685 C CA . TYR A 1 93 ? 34.804 4.727 -26.102 1.00 55.56 93 TYR A CA 1
ATOM 686 C C . TYR A 1 93 ? 34.437 5.100 -27.544 1.00 55.56 93 TYR A C 1
ATOM 688 O O . TYR A 1 93 ? 33.309 4.870 -27.967 1.00 55.56 93 TYR A O 1
ATOM 696 N N . GLY A 1 94 ? 35.355 5.741 -28.269 1.00 54.66 94 GLY A N 1
ATOM 697 C CA . GLY A 1 94 ? 35.087 6.175 -29.640 1.00 54.66 94 GLY A CA 1
ATOM 698 C C . GLY A 1 94 ? 35.611 7.543 -30.061 1.00 54.66 94 GLY A C 1
ATOM 699 O O . GLY A 1 94 ? 35.074 8.089 -31.021 1.00 54.66 94 GLY A O 1
ATOM 700 N N . HIS A 1 95 ? 36.649 8.118 -29.442 1.00 54.31 95 HIS A N 1
ATOM 701 C CA . HIS A 1 95 ? 37.359 9.184 -30.151 1.00 54.31 95 HIS A CA 1
ATOM 702 C C . HIS A 1 95 ? 38.871 9.193 -29.921 1.00 54.31 95 HIS A C 1
ATOM 704 O O . HIS A 1 95 ? 39.355 9.392 -28.807 1.00 54.31 95 HIS A O 1
ATOM 710 N N . ASN A 1 96 ? 39.571 9.037 -31.050 1.00 47.00 96 ASN A N 1
ATOM 711 C CA . ASN A 1 96 ? 41.001 9.202 -31.307 1.00 47.00 96 ASN A CA 1
ATOM 712 C C . ASN A 1 96 ? 41.828 7.918 -31.178 1.00 47.00 96 ASN A C 1
ATOM 714 O O . ASN A 1 96 ? 42.517 7.681 -30.186 1.00 47.00 96 ASN A O 1
ATOM 718 N N . ALA A 1 97 ? 41.828 7.139 -32.264 1.00 52.88 97 ALA A N 1
ATOM 719 C CA . ALA A 1 97 ? 42.951 6.283 -32.617 1.00 52.88 97 ALA A CA 1
ATOM 720 C C . ALA A 1 97 ? 44.227 7.145 -32.662 1.00 52.88 97 ALA A C 1
ATOM 722 O O . ALA A 1 97 ? 44.501 7.838 -33.640 1.00 52.88 97 ALA A O 1
ATOM 723 N N . ARG A 1 98 ? 45.000 7.146 -31.573 1.00 53.94 98 ARG A N 1
ATOM 724 C CA . ARG A 1 98 ? 46.392 7.587 -31.613 1.00 53.94 98 ARG A CA 1
ATOM 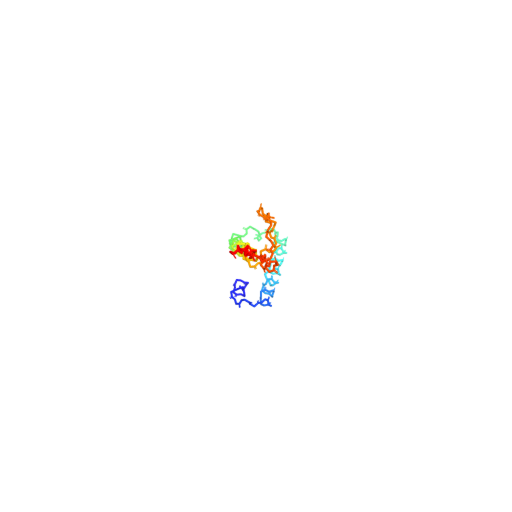725 C C . ARG A 1 98 ? 47.144 6.566 -32.459 1.00 53.94 98 ARG A C 1
ATOM 727 O O . ARG A 1 98 ? 47.348 5.436 -32.026 1.00 53.94 98 ARG A O 1
ATOM 734 N N . GLN A 1 99 ? 47.533 6.968 -33.663 1.00 58.00 99 GLN A N 1
ATOM 735 C CA . 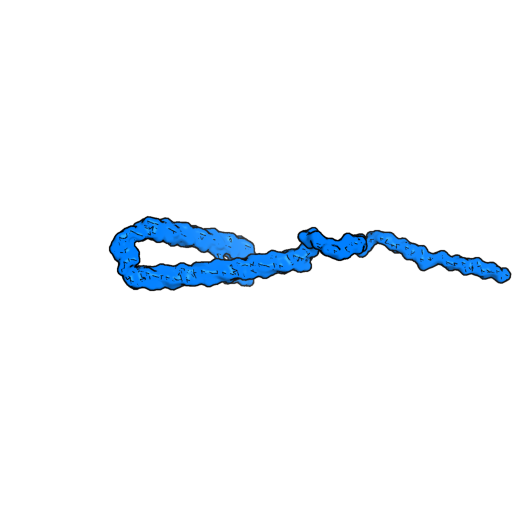GLN A 1 99 ? 48.496 6.256 -34.494 1.00 58.00 99 GLN A CA 1
ATOM 736 C C . GLN A 1 99 ? 49.857 6.258 -33.777 1.00 58.00 99 GLN A C 1
ATOM 738 O O . GLN A 1 99 ? 50.709 7.110 -34.015 1.00 58.00 99 GLN A O 1
ATOM 743 N N . SER A 1 100 ? 50.056 5.324 -32.849 1.00 57.59 100 SER A N 1
ATOM 744 C CA . SER A 1 100 ? 51.371 5.039 -32.280 1.00 57.59 100 SER A CA 1
ATOM 745 C C . SER A 1 100 ? 52.130 4.148 -33.256 1.00 57.59 100 SER A C 1
ATOM 747 O O . SER A 1 100 ? 52.047 2.927 -33.190 1.00 57.59 100 SER A O 1
ATOM 749 N N . GLY A 1 101 ? 52.830 4.774 -34.199 1.00 50.44 101 GLY A N 1
ATOM 750 C CA . GLY A 1 101 ? 53.613 4.071 -35.213 1.00 50.44 101 GLY A CA 1
ATOM 751 C C . GLY A 1 101 ? 54.559 4.987 -35.981 1.00 50.44 101 GLY A C 1
ATOM 752 O O . GLY A 1 101 ? 54.535 4.998 -37.205 1.00 50.44 101 GLY A O 1
ATOM 753 N N . ALA A 1 102 ? 55.376 5.779 -35.283 1.00 54.53 102 ALA A N 1
ATOM 754 C CA . ALA A 1 102 ? 56.539 6.414 -35.898 1.00 54.53 102 ALA A CA 1
ATOM 755 C C . ALA A 1 102 ? 57.690 5.394 -35.935 1.00 54.53 102 ALA A C 1
ATOM 757 O O . ALA A 1 102 ? 58.475 5.295 -34.992 1.00 54.53 102 ALA A O 1
ATOM 758 N N . PHE A 1 103 ? 57.773 4.605 -37.008 1.00 61.16 103 PHE A N 1
ATOM 759 C CA . PHE A 1 103 ? 58.937 3.760 -37.266 1.00 61.16 103 PHE A CA 1
ATOM 760 C C . PHE A 1 103 ? 60.072 4.640 -37.803 1.00 61.16 103 PHE A C 1
ATOM 762 O O . PHE A 1 103 ? 59.997 5.163 -38.912 1.00 61.16 103 PHE A O 1
ATOM 769 N N . LYS A 1 104 ? 61.124 4.831 -36.999 1.00 53.59 104 LYS A N 1
ATOM 770 C CA . LYS A 1 104 ? 62.397 5.385 -37.476 1.00 53.59 104 LYS A CA 1
ATOM 771 C C . LYS A 1 104 ? 63.029 4.374 -38.436 1.00 53.59 104 LYS A C 1
ATOM 773 O O . LYS A 1 104 ? 63.443 3.303 -38.004 1.00 53.59 104 LYS A O 1
ATOM 778 N N . LEU A 1 105 ? 63.112 4.725 -39.717 1.00 53.59 105 LEU A N 1
ATOM 779 C CA . LEU A 1 105 ? 63.987 4.056 -40.678 1.00 53.59 105 LEU A CA 1
ATOM 780 C C . LEU A 1 105 ? 65.436 4.426 -40.337 1.00 53.59 105 LEU A C 1
ATOM 782 O O . LEU A 1 105 ? 65.813 5.593 -40.418 1.00 53.59 105 LEU A O 1
ATOM 786 N N . LEU A 1 106 ? 66.233 3.440 -39.927 1.00 52.72 106 LEU A N 1
ATOM 787 C CA . LEU A 1 106 ? 67.689 3.538 -39.959 1.00 52.72 106 LEU A CA 1
ATOM 788 C C . LEU A 1 106 ? 68.123 3.152 -41.375 1.00 52.72 106 LEU A C 1
ATOM 790 O O . LEU A 1 106 ? 67.949 2.006 -41.783 1.00 52.72 106 LEU A O 1
ATOM 794 N N . SER A 1 107 ? 68.626 4.122 -42.133 1.00 51.41 107 SER A N 1
ATOM 795 C CA . SER A 1 107 ? 69.362 3.883 -43.375 1.00 51.41 107 SER A CA 1
ATOM 796 C C . SER A 1 107 ? 70.735 3.295 -43.039 1.00 51.41 107 SER A C 1
ATOM 798 O O . SER A 1 107 ? 71.443 3.870 -42.208 1.00 51.41 107 SER A O 1
ATOM 800 N N . ALA A 1 108 ? 71.077 2.172 -43.672 1.00 51.44 108 ALA A N 1
ATOM 801 C CA . ALA A 1 108 ? 72.431 1.626 -43.747 1.00 51.44 108 ALA A CA 1
ATOM 802 C C . ALA A 1 108 ? 73.097 2.067 -45.055 1.00 51.44 108 ALA A C 1
ATOM 804 O O . ALA A 1 108 ? 72.349 2.243 -46.046 1.00 51.44 108 ALA A O 1
#

pLDDT: mean 74.6, std 12.99, range [47.0, 90.25]

Secondary structure (DSSP, 8-state):
-HHHHHHHT-HHHHHHHHHHHHHHHHHHHHHHHH--SGGGG-HHHHHHHHHHHHHHHHHHHHHHHHHHHHHHHHHHH-GGGS--TT-S----TTS-------------

Radius of gyration: 29.26 Å; chains: 1; bounding box: 93×22×66 Å

Foldseek 3Di:
DLVVCVVVVDPVSNVVVVVVVVVVVVVVVVVVVVDDDDLVVDPVSVVVVVVVVVVVVVVVVVVVVVVVVVVVVCCVVCVVPDPDPPPPDPDDPDDDDPPPDPDDDDDD

Sequence (108 aa):
AVSKALLAGDPAAIEMASRELQQAALALSDLLQGLRGKRANDQDFRLRLGRVLASLGMQREALLRRSAVVECSLHSIVPATRASTYAGSARSYGHNARQSGAFKLLSA